Protein AF-A0A354CJ38-F1 (afdb_monomer_lite)

Sequence (43 aa):
LQKKPYLTPAMVKMRLHDTAVSIRLPKEQQGWGMLDVKALLDS

Foldseek 3Di:
DVLCPPDDPVNLVVLQLVQADAPPDPCVVAVSHHGPVVSSNVD

Secondary structure (DSSP, 8-state):
-TT-TT--HHHHHHHHHHTEE--SS-HHHHTT-EE-HHHHHH-

Radius of gyration: 11.52 Å; chains: 1; bounding box: 25×14×31 Å

pLDDT: mean 93.21, std 7.28, range [62.22, 97.81]

Structure (mmCIF, N/CA/C/O backbone):
data_AF-A0A354CJ38-F1
#
_entry.id   AF-A0A354CJ38-F1
#
loop_
_atom_site.group_PDB
_atom_site.id
_atom_site.type_symbol
_atom_site.label_atom_id
_atom_site.label_alt_id
_atom_site.label_comp_id
_atom_site.label_asym_id
_atom_site.label_entity_id
_atom_site.label_seq_id
_atom_site.pdbx_PDB_ins_code
_atom_site.Cartn_x
_atom_site.Cartn_y
_atom_site.Cartn_z
_atom_site.occupancy
_atom_site.B_iso_or_equiv
_atom_site.auth_seq_id
_atom_site.auth_comp_id
_atom_site.auth_asym_id
_atom_site.auth_atom_id
_atom_site.pdbx_PDB_model_num
ATOM 1 N N . LEU A 1 1 ? -6.186 5.722 6.357 1.00 62.22 1 LEU A N 1
ATOM 2 C CA . LEU A 1 1 ? -6.158 5.832 7.838 1.00 62.22 1 LEU A CA 1
ATOM 3 C C . LEU A 1 1 ? -7.514 5.542 8.476 1.00 62.22 1 LEU A C 1
ATOM 5 O O . LEU A 1 1 ? -7.551 4.735 9.388 1.00 62.22 1 LEU A O 1
ATOM 9 N N . GLN A 1 2 ? -8.625 6.092 7.971 1.00 77.25 2 GLN A N 1
ATOM 10 C CA . GLN A 1 2 ? -9.964 5.843 8.539 1.00 77.25 2 GLN A CA 1
ATOM 11 C C . GLN A 1 2 ? -10.358 4.351 8.616 1.00 77.25 2 GLN A C 1
ATOM 13 O O . GLN A 1 2 ? -10.946 3.935 9.604 1.00 77.25 2 GLN A O 1
ATOM 18 N N . LYS A 1 3 ? -9.977 3.525 7.625 1.00 79.94 3 LYS A N 1
ATOM 19 C CA . LYS A 1 3 ? -10.290 2.079 7.604 1.00 79.94 3 LYS A CA 1
ATOM 20 C C . LYS A 1 3 ? -9.515 1.254 8.651 1.00 79.94 3 LYS A C 1
ATOM 22 O O . LYS A 1 3 ? -9.986 0.202 9.059 1.00 79.94 3 LYS A O 1
ATOM 27 N N . LYS A 1 4 ? -8.326 1.712 9.067 1.00 85.38 4 LYS A N 1
ATOM 28 C CA . LYS A 1 4 ? -7.454 1.042 10.052 1.00 85.38 4 LYS A CA 1
ATOM 29 C C . LYS A 1 4 ? -6.768 2.096 10.939 1.00 85.38 4 LYS A C 1
ATOM 31 O O . LYS A 1 4 ? -5.594 2.402 10.719 1.00 85.38 4 LYS A O 1
ATOM 36 N N . PRO A 1 5 ? -7.500 2.693 11.898 1.00 87.00 5 PRO A N 1
ATOM 37 C CA . PRO A 1 5 ? -7.020 3.845 12.669 1.00 87.00 5 PRO A CA 1
ATOM 38 C C . PRO A 1 5 ? -5.904 3.499 13.665 1.00 87.00 5 PRO A C 1
ATOM 40 O O . PRO A 1 5 ? -5.186 4.383 14.109 1.00 87.00 5 PRO A O 1
ATOM 43 N N . TYR A 1 6 ? -5.732 2.217 13.986 1.00 92.50 6 TYR A N 1
ATOM 44 C CA . TYR A 1 6 ? -4.701 1.711 14.895 1.00 92.50 6 TYR A CA 1
ATOM 45 C C . TYR A 1 6 ? -3.312 1.573 14.248 1.00 92.50 6 TYR A C 1
ATOM 47 O O . TYR A 1 6 ? -2.348 1.232 14.930 1.00 92.50 6 TYR A O 1
ATOM 55 N N . LEU A 1 7 ? -3.189 1.783 12.933 1.00 93.56 7 LEU A N 1
ATOM 56 C CA . LEU A 1 7 ? -1.899 1.668 12.258 1.00 93.56 7 LEU A CA 1
ATOM 57 C C . LEU A 1 7 ? -1.014 2.872 12.565 1.00 93.56 7 LEU A C 1
ATOM 59 O O . LEU A 1 7 ? -1.416 4.022 12.393 1.00 93.56 7 LEU A O 1
ATOM 63 N N . THR A 1 8 ? 0.235 2.595 12.925 1.00 95.88 8 THR A N 1
ATOM 64 C CA . THR A 1 8 ? 1.255 3.638 13.030 1.00 95.88 8 THR A CA 1
ATOM 65 C C . THR A 1 8 ? 1.665 4.130 11.636 1.00 95.88 8 THR A C 1
ATOM 67 O O . THR A 1 8 ? 1.517 3.399 10.648 1.00 95.88 8 THR A O 1
ATOM 70 N N . PRO A 1 9 ? 2.255 5.332 11.517 1.00 94.88 9 PRO A N 1
ATOM 71 C CA . PRO A 1 9 ? 2.770 5.827 10.240 1.00 94.88 9 PRO A CA 1
ATOM 72 C C . PRO A 1 9 ? 3.750 4.860 9.558 1.00 94.88 9 PRO A C 1
ATOM 74 O O . PRO A 1 9 ? 3.707 4.692 8.340 1.00 94.88 9 PRO A O 1
ATOM 77 N N . ALA A 1 10 ? 4.589 4.170 10.337 1.00 96.69 10 ALA A N 1
ATOM 78 C CA . ALA A 1 10 ? 5.514 3.164 9.822 1.00 96.69 10 ALA A CA 1
ATOM 79 C C . ALA A 1 10 ? 4.775 1.965 9.204 1.00 96.69 10 ALA A C 1
ATOM 81 O O . ALA A 1 10 ? 5.109 1.539 8.101 1.00 96.69 10 ALA A O 1
ATOM 82 N N . MET A 1 11 ? 3.727 1.468 9.867 1.00 95.44 11 MET A N 1
ATOM 83 C CA . MET A 1 11 ? 2.906 0.370 9.344 1.00 95.44 11 MET A CA 1
ATOM 84 C C . MET A 1 11 ? 2.155 0.779 8.073 1.00 95.44 11 MET A C 1
ATOM 86 O O . MET A 1 11 ? 2.035 -0.012 7.141 1.00 95.44 11 MET A O 1
ATOM 90 N N . VAL A 1 12 ? 1.674 2.023 8.005 1.00 94.38 12 VAL A N 1
ATOM 91 C CA . VAL A 1 12 ? 1.034 2.562 6.796 1.00 94.38 12 VAL A CA 1
ATOM 92 C C . VAL A 1 12 ? 2.032 2.637 5.645 1.00 94.38 12 VAL A C 1
ATOM 94 O O . VAL A 1 12 ? 1.709 2.204 4.542 1.00 94.38 12 VAL A O 1
ATOM 97 N N . LYS A 1 13 ? 3.254 3.121 5.900 1.00 95.88 13 LYS A N 1
ATOM 98 C CA . LYS A 1 13 ? 4.321 3.182 4.894 1.00 95.88 13 LYS A CA 1
ATOM 99 C C . LYS A 1 13 ? 4.665 1.795 4.349 1.00 95.88 13 LYS A C 1
ATOM 101 O O . LYS A 1 13 ? 4.772 1.651 3.136 1.00 95.88 13 LYS A O 1
ATOM 106 N N . MET A 1 14 ? 4.788 0.794 5.223 1.00 97.00 14 MET A N 1
ATOM 107 C CA . MET A 1 14 ? 5.056 -0.587 4.808 1.00 97.00 14 MET A CA 1
ATOM 108 C C . MET A 1 14 ? 3.948 -1.135 3.912 1.00 97.00 14 MET A C 1
ATOM 110 O O . MET A 1 14 ? 4.229 -1.609 2.823 1.00 97.00 14 MET A O 1
ATOM 114 N N . ARG A 1 15 ? 2.678 -0.961 4.289 1.00 95.31 15 ARG A N 1
ATOM 115 C CA . ARG A 1 15 ? 1.557 -1.412 3.450 1.00 95.31 15 ARG A CA 1
ATOM 116 C C . ARG A 1 15 ? 1.530 -0.741 2.078 1.00 95.31 15 ARG A C 1
ATOM 118 O O . ARG A 1 15 ? 1.229 -1.401 1.092 1.00 95.31 15 ARG A O 1
ATOM 125 N N . LEU A 1 16 ? 1.820 0.561 2.010 1.00 95.94 16 LEU A N 1
ATOM 126 C CA . LEU A 1 16 ? 1.902 1.290 0.738 1.00 95.94 16 LEU A CA 1
ATOM 127 C C . LEU A 1 16 ? 3.043 0.766 -0.140 1.00 95.94 16 LEU A C 1
ATOM 129 O O . LEU A 1 16 ? 2.864 0.625 -1.342 1.00 95.94 16 LEU A O 1
ATOM 133 N N . HIS A 1 17 ? 4.195 0.473 0.464 1.00 96.81 17 HIS A N 1
ATOM 134 C CA . HIS A 1 17 ? 5.329 -0.130 -0.228 1.00 96.81 17 HIS A CA 1
ATOM 135 C C . HIS A 1 17 ? 4.983 -1.527 -0.762 1.00 96.81 17 HIS A C 1
ATOM 137 O O . HIS A 1 17 ? 5.171 -1.796 -1.943 1.00 96.81 17 HIS A O 1
ATOM 143 N N . ASP A 1 18 ? 4.421 -2.388 0.085 1.00 97.00 18 ASP A N 1
ATOM 144 C CA . ASP A 1 18 ? 4.180 -3.802 -0.230 1.00 97.00 18 ASP A CA 1
ATOM 145 C C . ASP A 1 18 ? 3.054 -4.013 -1.253 1.00 97.00 18 ASP A C 1
ATOM 147 O O . ASP A 1 18 ? 2.940 -5.084 -1.844 1.00 97.00 18 ASP A O 1
ATOM 151 N N . THR A 1 19 ? 2.220 -2.994 -1.473 1.00 97.19 19 THR A N 1
ATOM 152 C CA . THR A 1 19 ? 1.122 -3.015 -2.455 1.00 97.19 19 THR A CA 1
ATOM 153 C C . THR A 1 19 ? 1.413 -2.179 -3.698 1.00 97.19 19 THR A C 1
ATOM 155 O O . THR A 1 19 ? 0.559 -2.052 -4.574 1.00 97.19 19 THR A O 1
ATOM 158 N N . ALA A 1 20 ? 2.615 -1.614 -3.813 1.00 97.81 20 ALA A N 1
ATOM 159 C CA . ALA A 1 20 ? 3.048 -0.967 -5.039 1.00 97.81 20 ALA A CA 1
ATOM 160 C C . ALA A 1 20 ? 3.462 -2.017 -6.084 1.00 97.81 20 ALA A C 1
ATOM 162 O O . ALA A 1 20 ? 4.176 -2.975 -5.787 1.00 97.81 20 ALA A O 1
ATOM 163 N N . VAL A 1 21 ? 3.027 -1.824 -7.328 1.00 97.62 21 VAL A N 1
ATOM 164 C CA . VAL A 1 21 ? 3.330 -2.698 -8.464 1.00 97.62 21 VAL A CA 1
ATOM 165 C C . VAL A 1 21 ? 4.175 -1.961 -9.497 1.00 97.62 21 VAL A C 1
ATOM 167 O O . VAL A 1 21 ? 3.908 -0.810 -9.844 1.00 97.62 21 VAL A O 1
ATOM 170 N N . SER A 1 22 ? 5.209 -2.623 -10.017 1.00 97.00 22 SER A N 1
ATOM 171 C CA . SER A 1 22 ? 6.076 -2.044 -11.051 1.00 97.00 22 SER A CA 1
ATOM 172 C C . SER A 1 22 ? 5.281 -1.704 -12.312 1.00 97.00 22 SER A C 1
ATOM 174 O O . SER A 1 22 ? 4.543 -2.539 -12.836 1.00 97.00 22 SER A O 1
ATOM 176 N N . ILE A 1 23 ? 5.503 -0.504 -12.845 1.00 97.31 23 ILE A N 1
ATOM 177 C CA . ILE A 1 23 ? 4.942 -0.049 -14.126 1.00 97.31 23 ILE A CA 1
ATOM 178 C C . ILE A 1 23 ? 5.981 -0.079 -15.252 1.00 97.31 23 ILE A C 1
ATOM 180 O O . ILE A 1 23 ? 5.777 0.511 -16.309 1.00 97.31 23 ILE A O 1
ATOM 184 N N . ARG A 1 24 ? 7.087 -0.808 -15.041 1.00 96.88 24 ARG A N 1
ATOM 185 C CA . ARG A 1 24 ? 8.169 -1.032 -16.019 1.00 96.88 24 ARG A CA 1
ATOM 186 C C . ARG A 1 24 ? 8.903 0.239 -16.466 1.00 96.88 24 ARG A C 1
ATOM 188 O O . ARG A 1 24 ? 9.536 0.236 -17.517 1.00 96.88 24 ARG A O 1
ATOM 195 N N . LEU A 1 25 ? 8.861 1.297 -15.65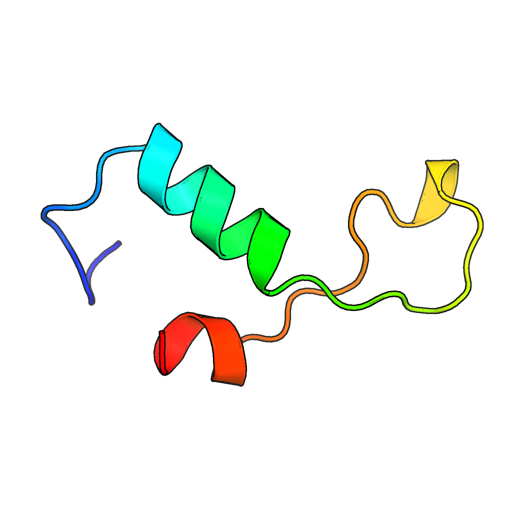9 1.00 96.94 25 LEU A N 1
ATOM 196 C CA . LEU A 1 25 ? 9.719 2.471 -15.832 1.00 96.94 25 LEU A CA 1
ATOM 197 C C . LEU A 1 25 ? 11.029 2.313 -15.038 1.00 96.94 25 LEU A C 1
ATOM 199 O O . LEU A 1 25 ? 11.113 1.462 -14.148 1.00 96.94 25 LEU A O 1
ATOM 203 N N . PRO A 1 26 ? 12.061 3.129 -15.311 1.00 97.44 26 PRO A N 1
ATOM 204 C CA . PRO A 1 26 ? 13.248 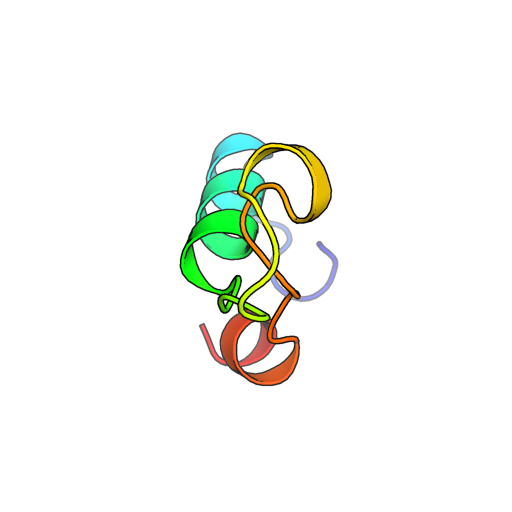3.195 -14.463 1.00 97.44 26 PRO A CA 1
ATOM 205 C C . PRO A 1 26 ? 12.888 3.516 -13.005 1.00 97.44 26 PRO A C 1
ATOM 207 O O . PRO A 1 26 ? 11.951 4.274 -12.737 1.00 97.44 26 PRO A O 1
ATOM 210 N N . LYS A 1 27 ? 13.630 2.942 -12.050 1.00 94.25 27 LYS A N 1
ATOM 211 C CA . LYS A 1 27 ? 13.362 3.065 -10.603 1.00 94.25 27 LYS A CA 1
ATOM 212 C C . LYS A 1 27 ? 13.314 4.525 -10.148 1.00 94.25 27 LYS A C 1
ATOM 214 O O . LYS A 1 27 ? 12.515 4.881 -9.289 1.00 94.25 27 LYS A O 1
ATOM 219 N N . GLU A 1 28 ? 14.135 5.366 -10.758 1.00 97.12 28 GLU A N 1
ATOM 220 C CA . GLU A 1 28 ? 14.261 6.796 -10.487 1.00 97.12 28 GLU A CA 1
ATOM 221 C C . GLU A 1 28 ? 12.992 7.568 -10.876 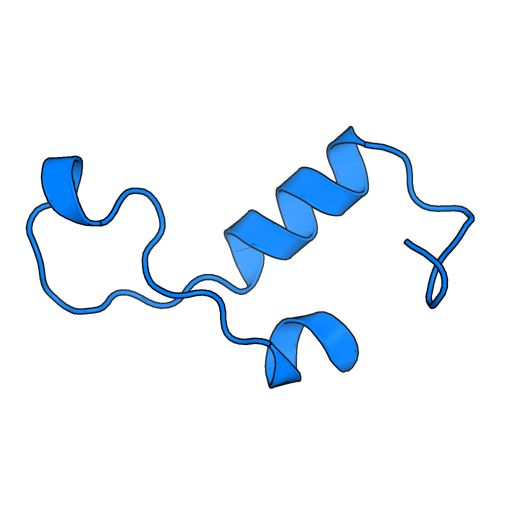1.00 97.12 28 GLU A C 1
ATOM 223 O O . GLU A 1 28 ? 12.715 8.617 -10.306 1.00 97.12 28 GLU A O 1
ATOM 228 N N . GLN A 1 29 ? 12.212 7.039 -11.826 1.00 97.12 29 GLN A N 1
ATOM 229 C CA . GLN A 1 29 ? 10.975 7.650 -12.316 1.00 97.12 29 GLN A CA 1
ATOM 230 C C . GLN A 1 29 ? 9.729 7.098 -11.617 1.00 97.12 29 GLN A C 1
ATOM 232 O O . GLN A 1 29 ? 8.770 7.837 -11.418 1.00 97.12 29 GLN A O 1
ATOM 237 N N . GLN A 1 30 ? 9.726 5.810 -11.248 1.00 96.75 30 GLN A N 1
ATOM 238 C CA . GLN A 1 30 ? 8.546 5.161 -10.653 1.00 96.75 30 GLN A CA 1
ATOM 239 C C . GLN A 1 30 ? 8.595 5.002 -9.130 1.00 96.75 30 GLN A C 1
ATOM 241 O O . GLN A 1 30 ? 7.575 4.682 -8.523 1.00 96.75 30 GLN A O 1
ATOM 246 N N . GLY A 1 31 ? 9.757 5.159 -8.493 1.00 96.44 31 GLY A N 1
ATOM 247 C CA . GLY A 1 31 ? 9.915 4.853 -7.073 1.00 96.44 31 GLY A CA 1
ATOM 248 C C . GLY A 1 31 ? 9.607 3.381 -6.781 1.00 96.44 31 GLY A C 1
ATOM 249 O O . GLY A 1 31 ? 10.317 2.491 -7.249 1.00 96.44 31 GLY A O 1
ATOM 250 N N . TRP A 1 32 ? 8.553 3.122 -6.003 1.00 96.81 32 TRP A N 1
ATOM 251 C CA . TRP A 1 32 ? 8.073 1.763 -5.707 1.00 96.81 32 TRP A CA 1
ATOM 252 C C . TRP A 1 32 ? 7.125 1.199 -6.777 1.00 96.81 32 TRP A C 1
ATOM 254 O O . TRP A 1 32 ? 6.825 0.010 -6.752 1.00 96.81 32 TRP A O 1
ATOM 264 N N . GLY A 1 33 ? 6.686 2.023 -7.731 1.00 97.56 33 GLY A N 1
ATOM 265 C CA . GLY A 1 33 ? 5.684 1.667 -8.732 1.00 97.56 33 GLY A CA 1
ATOM 266 C C . GLY A 1 33 ? 4.334 2.344 -8.482 1.00 97.56 33 GLY A C 1
ATOM 267 O O . GLY A 1 33 ? 4.228 3.309 -7.726 1.00 97.56 33 GLY A O 1
ATOM 268 N N . MET A 1 34 ? 3.294 1.844 -9.146 1.00 97.75 34 MET A N 1
ATOM 269 C CA . MET A 1 34 ? 1.919 2.314 -8.982 1.00 97.75 34 MET A CA 1
ATOM 270 C C . MET A 1 34 ? 1.265 1.619 -7.793 1.00 97.75 34 MET A C 1
ATOM 272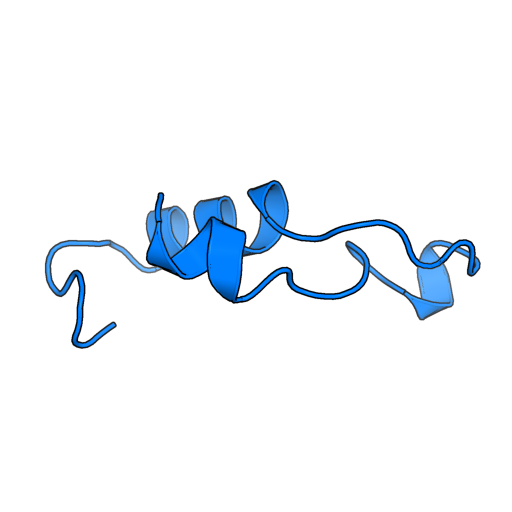 O O . MET A 1 34 ? 1.392 0.411 -7.634 1.00 97.75 34 MET A O 1
ATOM 276 N N . LEU A 1 35 ? 0.528 2.361 -6.974 1.00 97.12 35 LEU A N 1
ATOM 277 C CA . LEU A 1 35 ? -0.177 1.785 -5.834 1.00 97.12 35 LEU A CA 1
ATOM 278 C C . LEU A 1 35 ? -1.375 0.938 -6.292 1.00 97.12 35 LEU A C 1
ATOM 280 O O . LEU A 1 35 ? -2.310 1.470 -6.895 1.00 97.12 35 LEU A O 1
ATOM 284 N N . ASP A 1 36 ? -1.393 -0.350 -5.945 1.00 96.94 36 ASP A N 1
ATOM 285 C CA . ASP A 1 36 ? -2.588 -1.183 -6.077 1.00 96.94 36 ASP A CA 1
ATOM 286 C C . ASP A 1 36 ? -3.543 -0.895 -4.908 1.00 96.94 36 ASP A C 1
ATOM 288 O O . ASP A 1 36 ? -3.424 -1.424 -3.800 1.00 96.94 36 ASP A O 1
ATOM 292 N N . VAL A 1 37 ? -4.514 -0.016 -5.161 1.00 94.44 37 VAL A N 1
ATOM 293 C CA . VAL A 1 37 ? -5.502 0.406 -4.159 1.00 94.44 37 VAL A CA 1
ATOM 294 C C . VAL A 1 37 ? -6.358 -0.767 -3.681 1.00 94.44 37 VAL A C 1
ATOM 296 O O . VAL A 1 37 ? -6.749 -0.792 -2.513 1.00 94.44 37 VAL A O 1
ATOM 299 N N . LYS A 1 38 ? -6.641 -1.750 -4.542 1.00 94.56 38 LYS A N 1
ATOM 300 C CA . LYS A 1 38 ? -7.448 -2.908 -4.154 1.00 94.56 38 LYS A CA 1
ATOM 301 C C . LYS A 1 38 ? -6.667 -3.774 -3.170 1.00 94.56 38 LYS A C 1
ATOM 303 O O . LYS A 1 38 ? -7.146 -4.006 -2.063 1.00 94.56 38 LYS A O 1
ATOM 308 N N . ALA A 1 39 ? -5.430 -4.132 -3.510 1.00 93.81 39 ALA A N 1
ATOM 309 C CA . ALA A 1 39 ? -4.549 -4.877 -2.613 1.00 93.81 39 ALA A CA 1
ATOM 310 C C . ALA A 1 39 ? -4.302 -4.129 -1.285 1.00 93.81 39 ALA A C 1
ATOM 312 O O . ALA A 1 39 ? -4.292 -4.727 -0.204 1.00 93.81 39 ALA A O 1
ATOM 313 N N . LEU A 1 40 ? -4.172 -2.799 -1.325 1.00 94.12 40 LEU A N 1
ATOM 314 C CA . LEU A 1 40 ? -4.015 -1.978 -0.123 1.00 94.12 40 LEU A CA 1
ATOM 315 C C . LEU A 1 40 ? -5.239 -2.010 0.799 1.00 94.12 40 LEU A C 1
ATOM 317 O O . LEU A 1 40 ? -5.087 -1.963 2.024 1.00 94.12 40 LEU A O 1
ATOM 321 N N . LEU A 1 41 ? -6.443 -2.030 0.229 1.00 90.69 41 LEU A N 1
ATOM 322 C CA . LEU A 1 41 ? -7.687 -2.028 0.992 1.00 90.69 41 LEU A CA 1
ATOM 323 C C . LEU A 1 41 ? -8.095 -3.424 1.475 1.00 90.69 41 LEU A C 1
ATOM 325 O O . LEU A 1 41 ? -8.820 -3.486 2.474 1.00 90.69 41 LEU A O 1
ATOM 329 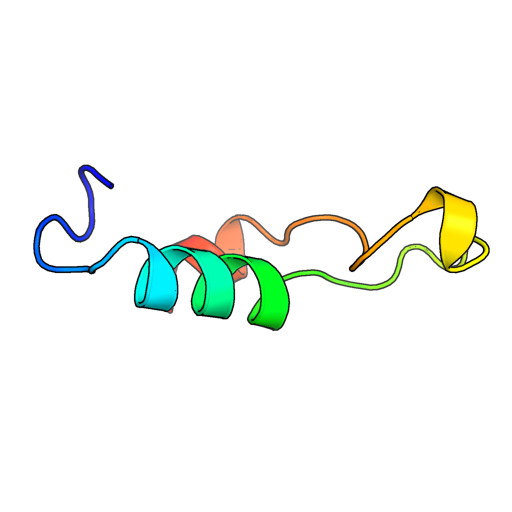N N . ASP A 1 42 ? -7.640 -4.481 0.802 1.00 88.06 42 ASP A N 1
ATOM 330 C CA . ASP A 1 42 ? -7.909 -5.883 1.147 1.00 88.06 42 ASP A CA 1
ATOM 331 C C . ASP A 1 42 ? -6.887 -6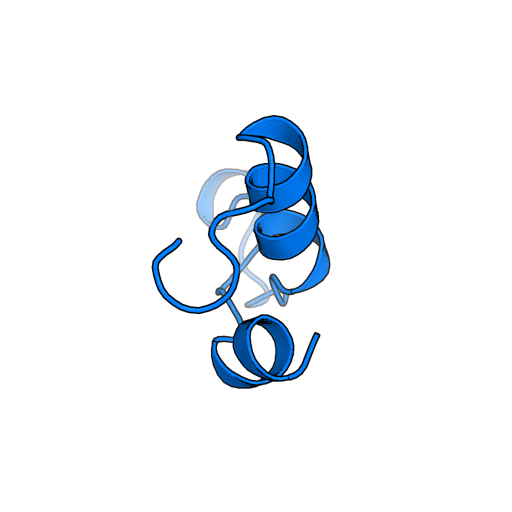.462 2.152 1.00 88.06 42 ASP A C 1
ATOM 333 O O . ASP A 1 42 ? -7.198 -7.415 2.866 1.00 88.06 42 ASP A O 1
ATOM 337 N N . SER A 1 43 ? -5.694 -5.861 2.263 1.00 73.44 43 SER A N 1
ATOM 338 C CA . SER A 1 43 ? -4.674 -6.170 3.290 1.00 73.44 43 SER A CA 1
ATOM 339 C C . SER A 1 43 ? -5.011 -5.617 4.670 1.00 73.44 43 SER A C 1
ATOM 341 O O . SER A 1 43 ? -5.902 -4.752 4.823 1.00 73.44 43 SER A O 1
#